Protein AF-A0A1A8I3Z0-F1 (afdb_monomer_lite)

Radius of gyration: 16.82 Å; chains: 1; bounding box: 29×19×55 Å

Structure (mmCIF, N/CA/C/O backbone):
data_AF-A0A1A8I3Z0-F1
#
_entry.id   AF-A0A1A8I3Z0-F1
#
loop_
_atom_site.group_PDB
_atom_site.id
_atom_site.type_symbol
_atom_site.label_atom_id
_atom_site.label_alt_id
_atom_site.label_comp_id
_atom_site.label_asym_id
_atom_site.label_entity_id
_atom_site.label_seq_id
_atom_site.pdbx_PDB_ins_code
_atom_site.Cartn_x
_atom_site.Cartn_y
_atom_site.Cartn_z
_atom_site.occupancy
_atom_site.B_iso_or_equiv
_atom_site.auth_seq_id
_atom_site.auth_comp_id
_atom_site.auth_asym_id
_atom_site.auth_atom_id
_atom_site.pdbx_PDB_model_num
ATOM 1 N N . PRO A 1 1 ? -6.826 9.575 28.880 1.00 49.81 1 PRO A N 1
ATOM 2 C CA . PRO A 1 1 ? -7.513 8.283 28.643 1.00 49.81 1 PRO A CA 1
ATOM 3 C C . PRO A 1 1 ? -7.916 8.141 27.167 1.00 49.81 1 PRO A C 1
ATOM 5 O O . PRO A 1 1 ? -8.944 8.666 26.747 1.00 49.81 1 PRO A O 1
ATOM 8 N N . LEU A 1 2 ? -7.066 7.491 26.366 1.00 53.81 2 LEU A N 1
ATOM 9 C CA . LEU A 1 2 ? -7.362 7.192 24.962 1.00 53.81 2 LEU A CA 1
ATOM 10 C C . LEU A 1 2 ? -8.602 6.288 24.924 1.00 53.81 2 LEU A C 1
ATOM 12 O O . LEU A 1 2 ? -8.568 5.179 25.459 1.00 53.81 2 LEU A O 1
ATOM 16 N N . ARG A 1 3 ? -9.717 6.777 24.365 1.00 55.38 3 ARG A N 1
ATOM 17 C CA . ARG A 1 3 ? -10.943 5.985 24.200 1.00 55.38 3 ARG A CA 1
ATOM 18 C C . ARG A 1 3 ? -10.669 4.862 23.201 1.00 55.38 3 ARG A C 1
ATOM 20 O O . ARG A 1 3 ? -10.839 5.028 22.000 1.00 55.38 3 ARG A O 1
ATOM 27 N N . ARG A 1 4 ? -10.215 3.720 23.712 1.00 59.84 4 ARG A N 1
ATOM 28 C CA . ARG A 1 4 ? -10.007 2.490 22.951 1.00 59.84 4 ARG A CA 1
ATOM 29 C C . ARG A 1 4 ? -11.387 1.888 22.692 1.00 59.84 4 ARG A C 1
ATOM 31 O O . ARG A 1 4 ? -11.967 1.262 23.576 1.00 59.84 4 ARG A O 1
ATOM 38 N N . TYR A 1 5 ? -11.962 2.181 21.529 1.00 61.72 5 TYR A N 1
ATOM 39 C CA . TYR A 1 5 ? -13.236 1.600 21.116 1.00 61.72 5 TYR A CA 1
ATOM 40 C C . TYR A 1 5 ? -13.006 0.106 20.853 1.00 61.72 5 TYR A C 1
ATOM 42 O O . TYR A 1 5 ? -12.318 -0.256 19.905 1.00 61.72 5 TYR A O 1
ATOM 50 N N . ILE A 1 6 ? -13.503 -0.755 21.744 1.00 63.03 6 ILE A N 1
ATOM 51 C CA . ILE A 1 6 ? -13.416 -2.214 21.611 1.00 63.03 6 ILE A CA 1
ATOM 52 C C . ILE A 1 6 ? -14.777 -2.687 21.087 1.00 63.03 6 ILE A C 1
ATOM 54 O O . ILE A 1 6 ? -15.751 -2.677 21.849 1.00 63.03 6 ILE A O 1
ATOM 58 N N . PRO A 1 7 ? -14.890 -3.050 19.798 1.00 60.69 7 PRO A N 1
ATOM 59 C CA . PRO A 1 7 ? -16.150 -3.526 19.246 1.00 60.69 7 PRO A CA 1
ATOM 60 C C . PRO A 1 7 ? -16.537 -4.866 19.889 1.00 60.69 7 PRO A C 1
ATOM 62 O O . PRO A 1 7 ? -15.720 -5.779 19.990 1.00 60.69 7 PRO A O 1
ATOM 65 N N . LYS A 1 8 ? -17.797 -4.996 20.326 1.00 67.75 8 LYS A N 1
ATOM 66 C CA . LYS A 1 8 ? -18.330 -6.218 20.968 1.00 67.75 8 LYS A CA 1
ATOM 67 C C . LYS A 1 8 ? -18.645 -7.346 19.972 1.00 67.75 8 LYS A C 1
ATOM 69 O O . LYS A 1 8 ? -18.866 -8.478 20.389 1.00 67.75 8 LYS A O 1
ATOM 74 N N . ASN A 1 9 ? -18.697 -7.042 18.673 1.00 78.75 9 ASN A N 1
ATOM 75 C CA . ASN A 1 9 ? -19.116 -7.977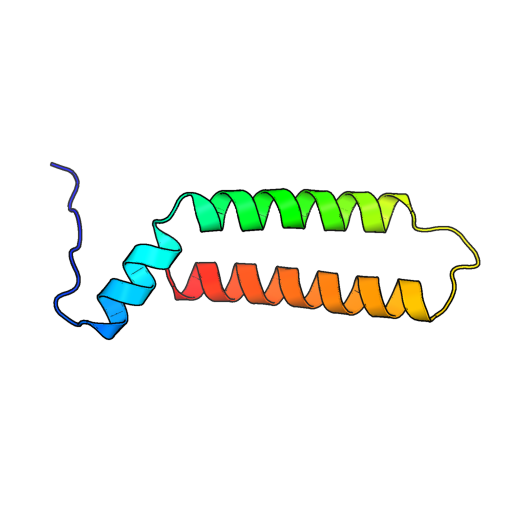 17.629 1.00 78.75 9 ASN A CA 1
ATOM 76 C C . ASN A 1 9 ? -17.884 -8.698 17.031 1.00 78.75 9 ASN A C 1
ATOM 78 O O . ASN A 1 9 ? -16.960 -8.013 16.581 1.00 78.75 9 ASN A O 1
ATOM 82 N N . PRO A 1 10 ? -17.833 -10.044 16.968 1.00 75.56 10 PRO A N 1
ATOM 83 C CA . PRO A 1 10 ? -16.634 -10.785 16.552 1.00 75.56 10 PRO A CA 1
ATOM 84 C C . PRO A 1 10 ? -16.155 -10.462 15.127 1.00 75.56 10 PRO A C 1
ATOM 86 O O . PRO A 1 10 ? -14.952 -10.456 14.868 1.00 75.56 10 PRO A O 1
ATOM 89 N N . TYR A 1 11 ? -17.073 -10.136 14.212 1.00 75.00 11 TYR A N 1
ATOM 90 C CA . TYR A 1 11 ? -16.726 -9.710 12.851 1.00 75.00 11 TYR A CA 1
ATOM 91 C C . TYR A 1 11 ? -16.039 -8.340 12.828 1.00 75.00 11 TYR A C 1
ATOM 93 O O . TYR A 1 11 ? -15.005 -8.182 12.185 1.00 75.00 11 TYR A O 1
ATOM 101 N N . GLN A 1 12 ? -16.556 -7.375 13.594 1.00 69.69 12 GLN A N 1
ATOM 102 C CA . GLN A 1 12 ? -15.932 -6.058 13.739 1.00 69.69 12 GLN A CA 1
ATOM 103 C C . GLN A 1 12 ? -14.589 -6.146 14.467 1.00 69.69 12 GLN A C 1
ATOM 105 O O . GLN A 1 12 ? -13.682 -5.394 14.142 1.00 69.69 12 GLN A O 1
ATOM 110 N N . TYR A 1 13 ? -14.428 -7.081 15.409 1.00 72.44 13 TYR A N 1
ATOM 111 C CA . TYR A 1 13 ? -13.160 -7.280 16.113 1.00 72.44 13 TYR A CA 1
ATOM 112 C C . TYR A 1 13 ? -12.059 -7.818 15.195 1.00 72.44 13 TYR A C 1
ATOM 114 O O . TYR A 1 13 ? -10.939 -7.317 15.235 1.00 72.44 13 TYR A O 1
ATOM 122 N N . LYS A 1 14 ? -12.368 -8.795 14.329 1.00 71.31 14 LYS A N 1
ATOM 123 C CA . LYS A 1 14 ? -11.408 -9.284 13.323 1.00 71.31 14 LYS A CA 1
ATOM 124 C C . LYS A 1 14 ? -10.960 -8.167 12.389 1.00 71.31 14 LYS A C 1
ATOM 126 O O . LYS A 1 14 ? -9.772 -8.016 12.140 1.00 71.31 14 LYS A O 1
ATOM 131 N N . VAL A 1 15 ? -11.917 -7.383 11.911 1.00 71.81 15 VAL A N 1
ATOM 132 C CA . VAL A 1 15 ? -11.663 -6.244 11.034 1.00 71.81 15 VAL A CA 1
ATOM 133 C C . VAL A 1 15 ? -10.819 -5.180 11.741 1.00 71.81 15 VAL A C 1
ATOM 135 O O . VAL A 1 15 ? -9.778 -4.787 11.230 1.00 71.81 15 VAL A O 1
ATOM 138 N N . TRP A 1 16 ? -11.198 -4.795 12.959 1.00 72.19 16 TRP A N 1
ATOM 139 C CA . TRP A 1 16 ? -10.455 -3.840 13.779 1.00 72.19 16 TRP A CA 1
ATOM 140 C C . TRP A 1 16 ? -9.027 -4.315 14.074 1.00 72.19 16 TRP A C 1
ATOM 142 O O . TRP A 1 16 ? -8.087 -3.531 14.007 1.00 72.19 16 TRP A O 1
ATOM 152 N N . TYR A 1 17 ? -8.840 -5.609 14.342 1.00 71.56 17 TYR A N 1
ATOM 153 C CA . TYR A 1 17 ? -7.524 -6.198 14.580 1.00 71.56 17 TYR A CA 1
ATOM 154 C C . TYR A 1 17 ? -6.632 -6.159 13.333 1.00 71.56 17 TYR A C 1
ATOM 156 O O . TYR A 1 17 ? -5.443 -5.876 13.446 1.00 71.56 17 TYR A O 1
ATOM 164 N N . VAL A 1 18 ? -7.199 -6.411 12.149 1.00 69.69 18 VAL A N 1
ATOM 165 C CA . VAL A 1 18 ? -6.467 -6.341 10.874 1.00 69.69 18 VAL A CA 1
ATOM 166 C C . VAL A 1 18 ? -6.079 -4.898 10.543 1.00 69.69 18 VAL A C 1
ATOM 168 O O . VAL A 1 18 ? -4.936 -4.653 10.175 1.00 69.69 18 VAL A O 1
ATOM 171 N N . VAL A 1 19 ? -6.992 -3.945 10.734 1.00 66.12 19 VAL A N 1
ATOM 172 C CA . VAL A 1 19 ? -6.781 -2.517 10.425 1.00 66.12 19 VAL A CA 1
ATOM 173 C C . VAL A 1 19 ? -5.808 -1.861 11.403 1.00 66.12 19 VAL A C 1
ATOM 175 O O . VAL A 1 19 ? -5.002 -1.027 11.010 1.00 66.12 19 VAL A O 1
ATOM 178 N N . ASN A 1 20 ? -5.845 -2.258 12.676 1.00 69.38 20 ASN A N 1
ATOM 179 C CA . ASN A 1 20 ? -4.917 -1.777 13.700 1.00 69.38 20 ASN A CA 1
ATOM 180 C C . ASN A 1 20 ? -3.590 -2.565 13.708 1.00 69.38 20 ASN A C 1
ATOM 182 O O . ASN A 1 20 ? -2.763 -2.376 14.603 1.00 69.38 20 ASN A O 1
ATOM 186 N N . SER A 1 21 ? -3.387 -3.493 12.771 1.00 72.50 21 SER A N 1
ATOM 187 C CA . SER A 1 21 ? -2.141 -4.245 12.684 1.00 72.50 21 SER A CA 1
ATOM 188 C C . SER A 1 21 ? -1.088 -3.452 11.920 1.00 72.50 21 SER A C 1
ATOM 190 O O . SER A 1 21 ? -1.329 -2.990 10.807 1.00 72.50 21 SER A O 1
ATOM 192 N N . THR A 1 22 ? 0.126 -3.398 12.465 1.00 73.94 22 THR A N 1
ATOM 193 C CA . THR A 1 22 ? 1.322 -2.882 11.781 1.00 73.94 22 THR A CA 1
ATOM 194 C C . THR A 1 22 ? 1.577 -3.579 10.443 1.00 73.94 22 THR A C 1
ATOM 196 O O . THR A 1 22 ? 2.169 -2.983 9.549 1.00 73.94 22 THR A O 1
ATOM 199 N N . TYR A 1 23 ? 1.094 -4.814 10.257 1.00 72.06 23 TYR A N 1
ATOM 200 C CA . TYR A 1 23 ? 1.151 -5.498 8.962 1.00 72.06 23 TYR A CA 1
ATOM 201 C C . TYR A 1 23 ? 0.446 -4.721 7.850 1.00 72.06 23 TYR A C 1
ATOM 203 O O . TYR A 1 23 ? 0.956 -4.700 6.734 1.00 72.06 23 TYR A O 1
ATOM 211 N N . PHE A 1 24 ? -0.689 -4.078 8.136 1.00 71.62 24 PHE A N 1
ATOM 212 C CA . PHE A 1 24 ? -1.431 -3.308 7.139 1.00 71.62 24 PHE A CA 1
ATOM 213 C C . PHE A 1 24 ? -0.657 -2.052 6.718 1.00 71.62 24 PHE A C 1
ATOM 215 O O . PHE A 1 24 ? -0.561 -1.753 5.529 1.00 71.62 24 PHE A O 1
ATOM 222 N N . GLU A 1 25 ? -0.014 -1.375 7.674 1.00 72.88 25 GLU A N 1
ATOM 223 C CA . GLU A 1 25 ? 0.850 -0.221 7.397 1.00 72.88 25 GLU A CA 1
ATOM 224 C C . GLU A 1 25 ? 2.049 -0.602 6.514 1.00 72.88 25 GLU A C 1
ATOM 226 O O . GLU A 1 25 ? 2.323 0.070 5.519 1.00 72.88 25 GLU A O 1
ATOM 231 N N . TYR A 1 26 ? 2.726 -1.719 6.807 1.00 81.88 26 TYR A N 1
ATOM 232 C CA . TYR A 1 26 ? 3.814 -2.220 5.956 1.00 81.88 26 TYR A CA 1
ATOM 233 C C . TYR A 1 26 ? 3.330 -2.650 4.567 1.00 81.88 26 TYR A C 1
ATOM 235 O O . TYR A 1 26 ? 4.052 -2.461 3.585 1.00 81.88 26 TYR A O 1
ATOM 243 N N . LEU A 1 27 ? 2.116 -3.197 4.461 1.00 79.56 27 LEU A N 1
ATOM 244 C CA . LEU A 1 27 ? 1.498 -3.559 3.184 1.00 79.56 27 LEU A CA 1
ATOM 245 C C . LEU A 1 27 ? 1.292 -2.312 2.319 1.00 79.56 27 LEU A C 1
ATOM 247 O O . LEU A 1 27 ? 1.715 -2.283 1.170 1.00 79.56 27 LEU A O 1
ATOM 251 N N . MET A 1 28 ? 0.740 -1.244 2.891 1.00 77.00 28 MET A N 1
ATOM 252 C CA . MET A 1 28 ? 0.560 0.044 2.214 1.00 77.00 28 MET A CA 1
ATOM 253 C C . MET A 1 28 ? 1.897 0.640 1.754 1.00 77.00 28 MET A C 1
ATOM 255 O O . MET A 1 28 ? 2.018 1.099 0.619 1.00 77.00 28 MET A O 1
ATOM 259 N N . PHE A 1 29 ? 2.928 0.581 2.600 1.00 80.81 29 PHE A N 1
ATOM 260 C CA . PHE A 1 29 ? 4.257 1.112 2.284 1.00 80.81 29 PHE A CA 1
ATOM 261 C C . PHE A 1 29 ? 4.958 0.332 1.162 1.00 80.81 29 PHE A C 1
ATOM 263 O O . PHE A 1 29 ? 5.494 0.923 0.224 1.00 80.81 29 PHE A O 1
ATOM 270 N N . THR A 1 30 ? 4.936 -1.002 1.235 1.00 80.50 30 THR A N 1
ATOM 271 C CA . THR A 1 30 ? 5.516 -1.880 0.200 1.00 80.50 30 THR A CA 1
ATOM 272 C C . THR A 1 30 ? 4.785 -1.746 -1.123 1.00 80.50 30 THR A C 1
ATOM 274 O O . THR A 1 30 ? 5.415 -1.723 -2.179 1.00 80.50 30 THR A O 1
ATOM 277 N N . LEU A 1 31 ? 3.468 -1.580 -1.069 1.00 76.25 31 LEU A N 1
ATOM 278 C CA . LEU A 1 31 ? 2.658 -1.255 -2.222 1.00 76.25 31 LEU A CA 1
ATOM 279 C C . LEU A 1 31 ? 3.118 0.103 -2.809 1.00 76.25 31 LEU A C 1
ATOM 281 O O . LEU A 1 31 ? 3.492 0.151 -3.977 1.00 76.25 31 LEU A O 1
ATOM 285 N N . ILE A 1 32 ? 3.181 1.208 -2.054 1.00 80.69 32 ILE A N 1
ATOM 286 C CA . ILE A 1 32 ? 3.590 2.525 -2.608 1.00 80.69 32 ILE A CA 1
ATOM 287 C C . ILE A 1 32 ? 4.970 2.449 -3.293 1.00 80.69 32 ILE A C 1
ATOM 289 O O . ILE A 1 32 ? 5.168 3.023 -4.370 1.00 80.69 32 ILE A O 1
ATOM 293 N N . LEU A 1 33 ? 5.899 1.684 -2.709 1.00 83.12 33 LEU A N 1
ATOM 294 C CA . LEU A 1 33 ? 7.207 1.386 -3.299 1.00 83.12 33 LEU A CA 1
ATOM 295 C C . LEU A 1 33 ? 7.096 0.595 -4.612 1.00 83.12 33 LEU A C 1
ATOM 297 O O . LEU A 1 33 ? 7.745 0.934 -5.597 1.00 83.12 33 LEU A O 1
ATOM 301 N N . LEU A 1 34 ? 6.243 -0.427 -4.668 1.00 80.44 34 LEU A N 1
ATOM 302 C CA . LEU A 1 34 ? 5.982 -1.187 -5.892 1.00 80.44 34 LEU A CA 1
ATOM 303 C C . LEU A 1 34 ? 5.384 -0.318 -7.005 1.00 80.44 34 LEU A C 1
ATOM 305 O O . LEU A 1 34 ? 5.803 -0.460 -8.153 1.00 80.44 34 LEU A O 1
ATOM 309 N N . ASN A 1 35 ? 4.462 0.601 -6.691 1.00 79.44 35 ASN A N 1
ATOM 310 C CA . ASN A 1 35 ? 3.894 1.518 -7.688 1.00 79.44 35 ASN A CA 1
ATOM 311 C C . ASN A 1 35 ? 4.951 2.478 -8.242 1.00 79.44 35 ASN A C 1
ATOM 313 O O . ASN A 1 35 ? 5.051 2.684 -9.448 1.00 79.44 35 ASN A O 1
ATOM 317 N N . THR A 1 36 ? 5.779 3.044 -7.363 1.00 81.81 36 THR A N 1
ATOM 318 C CA . THR A 1 36 ? 6.853 3.961 -7.771 1.00 81.81 36 THR A CA 1
ATOM 319 C C . THR A 1 36 ? 7.922 3.256 -8.601 1.00 81.81 36 THR A C 1
ATOM 321 O O . THR A 1 36 ? 8.347 3.806 -9.613 1.00 81.81 36 THR A O 1
ATOM 324 N N . ILE A 1 37 ? 8.297 2.020 -8.260 1.00 82.50 37 ILE A N 1
ATOM 325 C CA . ILE A 1 37 ? 9.202 1.194 -9.078 1.00 82.50 37 ILE A CA 1
ATOM 326 C C . ILE A 1 37 ? 8.566 0.864 -10.439 1.00 82.50 37 ILE A C 1
ATOM 328 O O . ILE A 1 37 ? 9.229 0.953 -11.470 1.00 82.50 37 ILE A O 1
ATOM 332 N N . CYS A 1 38 ? 7.274 0.530 -10.462 1.00 74.25 38 CYS A N 1
ATOM 333 C CA . CYS A 1 38 ? 6.514 0.290 -11.689 1.00 74.25 38 CYS A CA 1
ATOM 334 C C . CYS A 1 38 ? 6.502 1.521 -12.609 1.00 74.25 38 CYS A C 1
ATOM 336 O O . CYS A 1 38 ? 6.845 1.415 -13.787 1.00 74.25 38 CYS A O 1
ATOM 338 N N . LEU A 1 39 ? 6.188 2.700 -12.066 1.00 75.25 39 LEU A N 1
ATOM 339 C CA . LEU A 1 39 ? 6.245 3.981 -12.777 1.00 75.25 39 LEU A CA 1
ATOM 340 C C . LEU A 1 39 ? 7.665 4.323 -13.251 1.00 75.25 39 LEU A C 1
ATOM 342 O O . LEU A 1 39 ? 7.825 4.829 -14.357 1.00 75.25 39 LEU A O 1
ATOM 346 N N . ALA A 1 40 ? 8.695 4.011 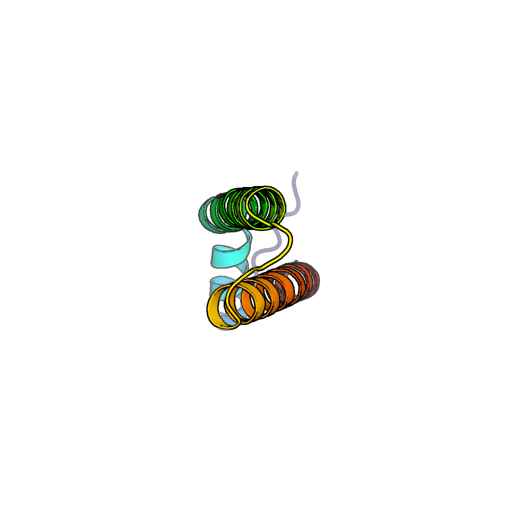-12.463 1.00 81.19 40 ALA A N 1
ATOM 347 C CA . ALA A 1 40 ? 10.090 4.240 -12.840 1.00 81.19 40 ALA A CA 1
ATOM 348 C C . ALA A 1 40 ? 10.566 3.317 -13.976 1.00 81.19 40 ALA A C 1
ATOM 350 O O . ALA A 1 40 ? 11.397 3.716 -14.787 1.00 81.19 40 ALA A O 1
ATOM 351 N N . MET A 1 41 ? 10.029 2.096 -14.063 1.00 74.12 41 MET A N 1
ATOM 352 C CA . MET A 1 41 ? 10.304 1.153 -15.157 1.00 74.12 41 MET A CA 1
ATOM 353 C C . MET A 1 41 ? 9.501 1.448 -16.437 1.00 74.12 41 MET A C 1
ATOM 355 O O . MET A 1 41 ? 9.650 0.738 -17.437 1.00 74.12 41 MET A O 1
ATOM 359 N N . GLN A 1 42 ? 8.644 2.474 -16.426 1.00 71.12 42 GLN A N 1
ATOM 360 C CA . GLN A 1 42 ? 7.838 2.872 -17.575 1.00 71.12 42 GLN A CA 1
ATOM 361 C C . GLN A 1 42 ? 8.711 3.478 -18.690 1.00 71.12 42 GLN A C 1
ATOM 363 O O . GLN A 1 42 ? 9.309 4.535 -18.526 1.00 71.12 42 GLN A O 1
ATOM 368 N N . HIS A 1 43 ? 8.801 2.794 -19.837 1.00 74.25 43 HIS A N 1
ATOM 369 C CA . HIS A 1 43 ? 9.610 3.189 -20.999 1.00 74.25 43 HIS A CA 1
ATOM 370 C C . HIS A 1 43 ? 8.779 3.163 -22.298 1.00 74.25 43 HIS A C 1
ATOM 372 O O . HIS A 1 43 ? 7.863 2.356 -22.457 1.00 74.25 43 HIS A O 1
ATOM 378 N N . HIS A 1 44 ? 9.093 4.052 -23.247 1.00 55.84 44 HIS A N 1
ATOM 379 C CA . HIS A 1 44 ? 8.452 4.107 -24.566 1.00 55.84 44 HIS A CA 1
ATOM 380 C C . HIS A 1 44 ? 8.730 2.818 -25.364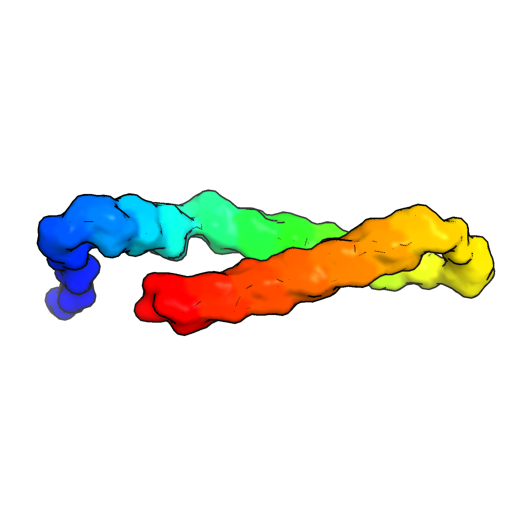 1.00 55.84 44 HIS A C 1
ATOM 382 O O . HIS A 1 44 ? 9.835 2.623 -25.855 1.00 55.84 44 HIS A O 1
ATOM 388 N N . GLY A 1 45 ? 7.722 1.946 -25.493 1.00 67.12 45 GLY A N 1
ATOM 389 C CA . GLY A 1 45 ? 7.837 0.628 -26.142 1.00 67.12 45 GLY A CA 1
ATOM 390 C C . GLY A 1 45 ? 7.455 -0.566 -25.259 1.00 67.12 45 GLY A C 1
ATOM 391 O O . GLY A 1 45 ? 7.756 -1.706 -25.602 1.00 67.12 45 GLY A O 1
ATOM 392 N N . GLN A 1 46 ? 6.817 -0.329 -24.111 1.00 67.19 46 GLN A N 1
ATOM 393 C CA . GLN A 1 46 ? 6.468 -1.385 -23.164 1.00 67.19 46 GLN A C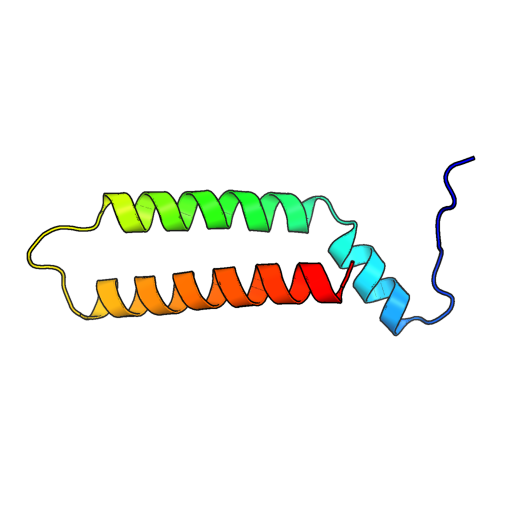A 1
ATOM 394 C C . GLN A 1 46 ? 5.538 -2.475 -23.714 1.00 67.19 46 GLN A C 1
ATOM 396 O O . GLN A 1 46 ? 4.561 -2.228 -24.422 1.00 67.19 46 GLN A O 1
ATOM 401 N N . THR A 1 47 ? 5.823 -3.706 -23.294 1.00 69.00 47 THR A N 1
ATOM 402 C CA . THR A 1 47 ? 5.031 -4.905 -23.566 1.00 69.00 47 THR A CA 1
ATOM 403 C C . THR A 1 47 ? 3.656 -4.804 -22.901 1.00 69.00 47 THR A C 1
ATOM 405 O O . THR A 1 47 ? 3.566 -4.428 -21.731 1.00 69.00 47 THR A O 1
ATOM 408 N N . LYS A 1 48 ? 2.584 -5.207 -23.603 1.00 72.38 48 LYS A N 1
ATOM 409 C CA . LYS A 1 48 ? 1.193 -5.154 -23.096 1.00 72.38 48 LYS A CA 1
ATOM 410 C C . LYS A 1 48 ? 1.025 -5.738 -21.686 1.00 72.38 48 LYS A C 1
ATOM 412 O O . LYS A 1 48 ? 0.366 -5.126 -20.857 1.00 72.38 48 LYS A O 1
ATOM 417 N N . ASN A 1 49 ? 1.712 -6.843 -21.391 1.00 71.88 49 ASN A N 1
ATOM 418 C CA . ASN A 1 49 ? 1.657 -7.508 -20.085 1.00 71.88 49 ASN A CA 1
ATOM 419 C C . ASN A 1 49 ? 2.117 -6.612 -18.922 1.00 71.88 49 ASN A C 1
ATOM 421 O O . ASN A 1 49 ? 1.591 -6.721 -17.819 1.00 71.88 49 ASN A O 1
ATOM 425 N N . PHE A 1 50 ? 3.099 -5.735 -19.152 1.00 74.81 50 PHE A N 1
ATOM 426 C CA . PHE A 1 50 ? 3.592 -4.825 -18.119 1.00 74.81 50 PHE A CA 1
ATOM 427 C C . PHE A 1 50 ? 2.580 -3.709 -17.847 1.00 74.81 50 PHE A C 1
ATOM 429 O O . PHE A 1 50 ? 2.346 -3.346 -16.699 1.00 74.81 50 PHE A O 1
ATOM 436 N N . ASN A 1 51 ? 1.929 -3.218 -18.903 1.00 76.56 51 ASN A N 1
ATOM 437 C CA . ASN A 1 51 ? 0.907 -2.182 -18.799 1.00 76.56 51 ASN A CA 1
ATOM 438 C C . ASN A 1 51 ? -0.348 -2.699 -18.068 1.00 76.56 51 ASN A C 1
ATOM 440 O O . ASN A 1 51 ? -0.883 -2.014 -17.199 1.00 76.56 51 ASN A O 1
ATOM 444 N N . ASP A 1 52 ? -0.763 -3.941 -18.345 1.00 79.44 52 ASP A N 1
ATOM 445 C CA . ASP A 1 52 ? -1.872 -4.593 -17.634 1.00 79.44 52 ASP A CA 1
ATOM 446 C C . ASP A 1 52 ? -1.546 -4.823 -16.151 1.00 79.44 52 ASP A C 1
ATOM 448 O O . ASP A 1 52 ? -2.370 -4.523 -15.284 1.00 79.44 52 ASP A O 1
ATOM 452 N N . ALA A 1 53 ? -0.327 -5.278 -15.834 1.00 80.12 53 ALA A N 1
ATOM 453 C CA . ALA A 1 53 ? 0.125 -5.424 -14.449 1.00 80.12 53 ALA A CA 1
ATOM 454 C C . ALA A 1 53 ? 0.117 -4.080 -13.700 1.00 80.12 53 ALA A C 1
ATOM 456 O O . ALA A 1 53 ? -0.339 -4.014 -12.557 1.00 80.12 53 ALA A O 1
ATOM 457 N N . MET A 1 54 ? 0.549 -2.998 -14.357 1.00 74.88 54 MET A N 1
ATOM 458 C CA . MET A 1 54 ? 0.501 -1.640 -13.809 1.00 74.88 54 MET A CA 1
ATOM 459 C C . MET A 1 54 ? -0.920 -1.200 -13.472 1.00 74.88 54 MET A C 1
ATOM 461 O O . MET A 1 54 ? -1.161 -0.590 -12.432 1.00 74.88 54 MET A O 1
ATOM 465 N N . ASN A 1 55 ? -1.860 -1.493 -14.368 1.00 79.38 55 ASN A N 1
ATOM 466 C CA . ASN A 1 55 ? -3.243 -1.061 -14.242 1.00 79.38 55 ASN A CA 1
ATOM 467 C C . ASN A 1 55 ? -3.957 -1.827 -13.118 1.00 79.38 55 ASN A C 1
ATOM 469 O O . ASN A 1 55 ? -4.657 -1.230 -12.301 1.00 79.38 55 ASN A O 1
ATOM 473 N N . ILE A 1 56 ? -3.697 -3.137 -13.013 1.00 82.50 56 ILE A N 1
ATOM 474 C CA . ILE A 1 56 ? -4.169 -3.977 -11.904 1.00 82.50 56 ILE A CA 1
ATOM 475 C C . ILE A 1 56 ? -3.599 -3.479 -10.577 1.00 82.50 56 ILE A C 1
ATOM 477 O O . ILE A 1 56 ? -4.348 -3.344 -9.612 1.00 82.50 56 ILE A O 1
ATOM 481 N N . LEU A 1 57 ? -2.300 -3.166 -10.527 1.00 79.94 57 LEU A N 1
ATOM 482 C CA . LEU A 1 57 ? -1.659 -2.609 -9.337 1.00 79.94 57 LEU A CA 1
ATOM 483 C C . LEU A 1 57 ? -2.289 -1.268 -8.944 1.00 79.94 57 LEU A C 1
ATOM 485 O O . LEU A 1 57 ? -2.729 -1.139 -7.805 1.00 79.94 57 LEU A O 1
ATOM 489 N N . ASN A 1 58 ? -2.421 -0.310 -9.871 1.00 79.56 58 ASN A N 1
ATOM 490 C CA . ASN A 1 58 ? -3.097 0.977 -9.641 1.00 79.56 58 ASN A CA 1
ATOM 491 C C . ASN A 1 58 ? -4.524 0.810 -9.107 1.00 79.56 58 ASN A C 1
ATOM 493 O O . ASN A 1 58 ? -4.902 1.486 -8.152 1.00 79.56 58 ASN A O 1
ATOM 497 N N . MET A 1 59 ? -5.295 -0.129 -9.652 1.00 82.25 59 MET A N 1
ATOM 498 C CA . MET A 1 59 ? -6.644 -0.409 -9.163 1.00 82.25 59 MET A CA 1
ATOM 499 C C . MET A 1 59 ? -6.641 -1.050 -7.765 1.00 82.25 59 MET A C 1
ATOM 501 O O . MET A 1 59 ? -7.488 -0.718 -6.934 1.00 82.25 59 MET A O 1
ATOM 505 N N . LEU A 1 60 ? -5.663 -1.915 -7.473 1.00 82.56 60 LEU A N 1
ATOM 506 C CA . LEU A 1 60 ? -5.433 -2.493 -6.145 1.00 82.56 60 LEU A CA 1
ATOM 507 C C . LEU A 1 60 ? -5.105 -1.420 -5.103 1.00 82.56 60 LEU A C 1
ATOM 509 O O . LEU A 1 60 ? -5.658 -1.464 -4.006 1.00 82.56 60 LEU A O 1
ATOM 513 N N . PHE A 1 61 ? -4.270 -0.434 -5.451 1.00 73.50 61 PHE A N 1
ATOM 514 C CA . PHE A 1 61 ? -3.992 0.721 -4.593 1.00 73.50 61 PHE A CA 1
ATOM 515 C C . PHE A 1 61 ? -5.266 1.460 -4.232 1.00 73.50 61 PHE A C 1
ATOM 517 O O . PHE A 1 61 ? -5.565 1.639 -3.053 1.00 73.50 61 PHE A O 1
ATOM 524 N N . THR A 1 62 ? -6.034 1.870 -5.242 1.00 80.75 62 THR A N 1
ATOM 525 C CA . THR A 1 62 ? -7.278 2.611 -5.030 1.00 80.75 62 THR A CA 1
ATOM 526 C C . THR A 1 62 ? -8.260 1.802 -4.187 1.00 80.75 62 THR A C 1
ATOM 528 O O . THR A 1 62 ? -8.862 2.344 -3.261 1.00 80.75 62 THR A O 1
ATOM 531 N N . GLY A 1 63 ? -8.381 0.498 -4.451 1.00 82.56 63 GLY A N 1
ATOM 532 C CA . GLY A 1 63 ? -9.223 -0.406 -3.673 1.00 82.56 63 GLY A CA 1
ATOM 533 C C . GLY A 1 63 ? -8.795 -0.496 -2.210 1.00 82.56 63 GLY A C 1
ATOM 534 O O . GLY A 1 63 ? -9.631 -0.332 -1.327 1.00 82.56 63 GLY A O 1
ATOM 535 N N . LEU A 1 64 ? -7.504 -0.694 -1.937 1.00 77.06 64 LEU A N 1
ATOM 536 C CA . LEU A 1 64 ? -6.983 -0.809 -0.573 1.00 77.06 64 LEU A CA 1
ATOM 537 C C . LEU A 1 64 ? -7.102 0.495 0.217 1.00 77.06 64 LEU A C 1
ATOM 539 O O . LEU A 1 64 ? -7.524 0.443 1.369 1.00 77.06 64 LEU A O 1
ATOM 543 N N . PHE A 1 65 ? -6.837 1.651 -0.399 1.00 73.19 65 PHE A N 1
ATOM 544 C CA . PHE A 1 65 ? -7.081 2.956 0.230 1.00 73.19 65 PHE A CA 1
ATOM 545 C C . PHE A 1 65 ? -8.568 3.174 0.536 1.00 73.19 65 PHE A C 1
ATOM 547 O O . PHE A 1 65 ? -8.923 3.669 1.603 1.00 73.19 65 PHE A O 1
ATOM 554 N N . THR A 1 66 ? -9.454 2.774 -0.380 1.00 81.31 66 THR A N 1
ATOM 555 C CA . THR A 1 66 ? -10.907 2.887 -0.178 1.00 81.31 66 THR A CA 1
ATOM 556 C C . THR A 1 66 ? -11.377 1.973 0.951 1.00 81.31 66 THR A C 1
ATOM 558 O O . THR A 1 66 ? -12.157 2.386 1.804 1.00 81.31 66 THR A O 1
ATOM 561 N N . VAL A 1 67 ? -10.878 0.738 0.988 1.00 79.06 67 VAL A N 1
ATOM 562 C CA . VA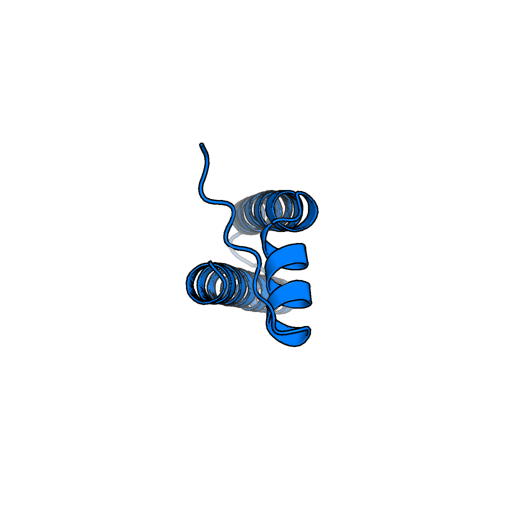L A 1 67 ? -11.181 -0.227 2.046 1.00 79.06 67 VAL A CA 1
ATOM 563 C C . VAL A 1 67 ? -10.634 0.257 3.387 1.00 79.06 67 VAL A C 1
ATOM 565 O O . VAL A 1 67 ? -11.374 0.211 4.360 1.00 79.06 67 VAL A O 1
ATOM 568 N N . GLU A 1 68 ? -9.412 0.792 3.456 1.00 69.75 68 GLU A N 1
ATOM 569 C CA . GLU A 1 68 ? -8.884 1.419 4.677 1.00 69.75 68 GLU A CA 1
ATOM 570 C C . GLU A 1 68 ? -9.813 2.533 5.178 1.00 69.75 68 GLU A C 1
ATOM 572 O O . GLU A 1 68 ? -10.167 2.541 6.352 1.00 69.75 68 GLU A O 1
ATOM 577 N N . MET A 1 69 ? -10.243 3.437 4.292 1.00 72.69 69 MET A N 1
ATOM 578 C CA . MET A 1 69 ? -11.128 4.557 4.636 1.00 72.69 69 MET A CA 1
ATOM 579 C C . MET A 1 69 ? -12.519 4.120 5.111 1.00 72.69 69 MET A C 1
ATOM 581 O O . MET A 1 69 ? -13.147 4.840 5.875 1.00 72.69 69 MET A O 1
ATOM 585 N N . ILE A 1 70 ? -13.017 2.971 4.646 1.00 77.12 70 ILE A N 1
ATOM 586 C CA . ILE A 1 70 ? -14.295 2.390 5.095 1.00 77.12 70 ILE A CA 1
ATOM 587 C C . ILE A 1 70 ? -14.126 1.635 6.421 1.00 77.12 70 ILE A C 1
ATOM 589 O O . ILE A 1 70 ? -15.074 1.500 7.195 1.00 77.12 70 ILE A O 1
ATOM 593 N N . LEU A 1 71 ? -12.940 1.067 6.640 1.00 67.38 71 LEU A N 1
ATOM 594 C CA . LEU A 1 71 ? -12.633 0.211 7.777 1.00 67.38 71 LEU A CA 1
ATOM 595 C C . LEU A 1 71 ? -12.180 0.975 9.027 1.00 67.38 71 LEU A C 1
ATOM 597 O O . LEU A 1 71 ? -12.398 0.478 10.137 1.00 67.38 71 LEU A O 1
ATOM 601 N N . LYS A 1 72 ? -11.521 2.123 8.849 1.00 61.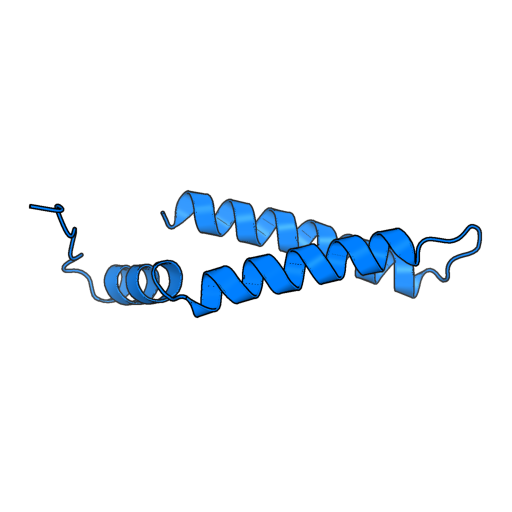75 72 LYS A N 1
ATOM 602 C CA . LYS A 1 72 ? -11.274 3.114 9.906 1.00 61.75 72 LYS A CA 1
ATOM 603 C C . LYS A 1 72 ? -12.549 3.877 10.246 1.00 61.75 72 LYS A C 1
ATOM 605 O O . LYS A 1 72 ? -12.728 4.141 11.456 1.00 61.75 72 LYS A O 1
#

pLDDT: mean 73.39, std 7.49, range [49.81, 83.12]

Organism: Nothobranchius kuhntae (NCBI:txid321403)

InterPro domains:
  IPR005821 Ion transport domain [PF00520] (22-72)
  IPR027359 Voltage-dependent channel domain superfamily [G3DSA:1.20.120.350] (11-72)
  IPR050599 Voltage-dependent calcium channel alpha-1 subunit [PTHR45628] (1-72)

Sequence (72 aa):
PLRRYIPKNPYQYKVWYVVNSTYFEYLMFTLILLNTICLAMQHHGQTKNFNDAMNILNMLFTGLFTVEMILK

Foldseek 3Di:
DPPPDQDPDPVLNVLVCVLPDVVLVVVLVVLVVVLVVLVVPDDDPDDPVSVVVNVVSVVVNVVSVVSSVVSD

Secondary structure (DSSP, 8-state):
-------SSHHHHHHHHHHTSHHHHHHHHHHHHHHHHHHHT--TT--HHHHHHHHHHHHHHHHHHHHHHHH-